Protein AF-A0A7W9E590-F1 (afdb_monomer_lite)

Secondary structure (DSSP, 8-state):
-HHHHHHTT--HHHHHHH-SSHHHHHHT-------HHHHHHHHHHHHHH-HHHHHHHHHHHHTS-TT--HHHHHHHHHHHHH-THHHHHHHHHHTTSHHHHHHHHHHHHTTSGGGTT--HHHHHHHHHHHHHHHHHHHHHHHHHHHHSS---GGGHHHHHHHHHHHHHHHHHHHT-

Organism: NCBI:txid1001240

Radius of gyration: 17.24 Å; chains: 1; bounding box: 48×33×46 Å

pLDDT: mean 77.85, std 11.76, range [47.47, 95.38]

Structure (mmCIF, N/CA/C/O backbone):
data_AF-A0A7W9E590-F1
#
_entry.id   AF-A0A7W9E590-F1
#
loop_
_atom_site.group_PDB
_atom_site.id
_atom_site.type_symbol
_atom_site.label_atom_id
_atom_site.label_alt_id
_atom_site.label_comp_id
_atom_site.label_asym_id
_atom_site.label_entity_id
_atom_site.label_seq_id
_atom_site.pdbx_PDB_ins_code
_atom_site.Cartn_x
_atom_site.Cartn_y
_atom_site.Cartn_z
_atom_site.occupancy
_atom_site.B_iso_or_equiv
_atom_site.auth_seq_id
_atom_site.auth_comp_id
_atom_site.auth_asym_id
_atom_site.auth_atom_id
_atom_site.pdbx_PDB_model_num
ATOM 1 N N . MET A 1 1 ? 13.994 -13.828 -17.488 1.00 78.56 1 MET A N 1
ATOM 2 C CA . MET A 1 1 ? 14.966 -14.009 -16.399 1.00 78.56 1 MET A CA 1
ATOM 3 C C . MET A 1 1 ? 16.345 -13.979 -17.008 1.00 78.56 1 MET A C 1
ATOM 5 O O . MET A 1 1 ? 17.011 -12.981 -16.818 1.00 78.56 1 MET A O 1
ATOM 9 N N . ASP A 1 2 ? 16.667 -14.943 -17.870 1.00 82.88 2 ASP A N 1
ATOM 10 C CA . ASP A 1 2 ? 17.983 -15.092 -18.512 1.00 82.88 2 ASP A CA 1
ATOM 11 C C . ASP A 1 2 ? 18.542 -13.794 -19.106 1.00 82.88 2 ASP A C 1
ATOM 13 O O . ASP A 1 2 ? 19.611 -13.368 -18.696 1.00 82.88 2 ASP A O 1
ATOM 17 N N . ALA A 1 3 ? 17.775 -13.083 -19.940 1.00 89.88 3 ALA A N 1
ATOM 18 C CA . ALA A 1 3 ? 18.218 -11.803 -20.508 1.00 89.88 3 ALA A CA 1
ATOM 19 C C . ALA A 1 3 ? 18.473 -10.702 -19.455 1.00 89.88 3 ALA A C 1
ATOM 21 O O . ALA A 1 3 ? 19.363 -9.878 -19.624 1.00 89.88 3 ALA A O 1
ATOM 22 N N . ILE A 1 4 ? 17.701 -10.672 -18.360 1.00 86.75 4 ILE A N 1
ATOM 23 C CA . ILE A 1 4 ? 17.908 -9.701 -17.270 1.00 86.75 4 ILE A CA 1
ATOM 24 C C . ILE A 1 4 ? 19.144 -10.097 -16.454 1.00 86.75 4 ILE A C 1
ATOM 26 O O . ILE A 1 4 ? 19.925 -9.236 -16.071 1.00 86.75 4 ILE A O 1
ATOM 30 N N . SER A 1 5 ? 19.323 -11.395 -16.203 1.00 87.88 5 SER A N 1
ATOM 31 C CA . SER A 1 5 ? 20.471 -11.955 -15.489 1.00 87.88 5 SER A CA 1
ATOM 32 C C . SER A 1 5 ? 21.777 -11.715 -16.249 1.00 87.88 5 SER A C 1
ATOM 34 O O . SER A 1 5 ? 22.745 -11.261 -15.652 1.00 87.88 5 SER A O 1
ATOM 36 N N . GLU A 1 6 ? 21.769 -11.919 -17.565 1.00 91.12 6 GLU A N 1
ATOM 37 C CA . GLU A 1 6 ? 22.899 -11.649 -18.457 1.00 91.12 6 GLU A CA 1
ATOM 38 C C . GLU A 1 6 ? 23.260 -10.156 -18.489 1.00 91.12 6 GLU A C 1
ATOM 40 O O . GLU A 1 6 ? 24.416 -9.801 -18.282 1.00 91.12 6 GLU A O 1
ATOM 45 N N . LEU A 1 7 ? 22.272 -9.264 -18.652 1.00 92.44 7 LEU A N 1
ATOM 46 C CA . LEU A 1 7 ? 22.496 -7.809 -18.623 1.00 92.44 7 LEU A CA 1
ATOM 47 C C . LEU A 1 7 ? 22.997 -7.296 -17.265 1.00 92.44 7 LEU A C 1
ATOM 49 O O . LEU A 1 7 ? 23.685 -6.278 -17.211 1.00 92.44 7 LEU A O 1
ATOM 53 N N . ALA A 1 8 ? 22.618 -7.963 -16.175 1.00 86.75 8 ALA A N 1
ATOM 54 C CA . ALA A 1 8 ? 23.013 -7.609 -14.816 1.00 86.75 8 ALA A CA 1
ATOM 55 C C . ALA A 1 8 ? 24.290 -8.327 -14.339 1.00 86.75 8 ALA A C 1
ATOM 57 O O . ALA A 1 8 ? 24.665 -8.140 -13.184 1.00 86.75 8 ALA A O 1
ATOM 58 N N . ASP A 1 9 ? 24.933 -9.131 -15.195 1.00 92.69 9 ASP A N 1
ATOM 59 C CA . ASP A 1 9 ? 26.121 -9.939 -14.877 1.00 92.69 9 ASP A CA 1
ATOM 60 C C . ASP A 1 9 ? 25.940 -10.830 -13.627 1.00 92.69 9 ASP A C 1
ATOM 62 O O . ASP A 1 9 ? 26.792 -10.932 -12.744 1.00 92.69 9 ASP A O 1
ATOM 66 N N . VAL A 1 10 ? 24.771 -11.472 -13.519 1.00 92.31 10 VAL A N 1
ATOM 67 C CA . VAL A 1 10 ? 24.441 -12.409 -12.435 1.00 92.31 10 VAL A CA 1
ATOM 68 C C . VAL A 1 10 ? 23.874 -13.711 -12.986 1.00 92.31 10 VAL A C 1
ATOM 70 O O . VAL A 1 10 ? 23.288 -13.760 -14.062 1.00 92.31 10 VAL A O 1
ATOM 73 N N . SER A 1 11 ? 23.980 -14.798 -12.218 1.00 92.62 11 SER A N 1
ATOM 74 C CA . SER A 1 11 ? 23.333 -16.056 -12.609 1.00 92.62 11 SER A CA 1
ATOM 75 C C . SER A 1 11 ? 21.797 -15.964 -12.494 1.00 92.62 11 SER A C 1
ATOM 77 O O . SER A 1 11 ? 21.297 -15.265 -11.605 1.00 92.62 11 SER A O 1
ATOM 79 N N . PRO A 1 12 ? 21.018 -16.728 -13.289 1.00 89.69 12 PRO A N 1
ATOM 80 C CA . PRO A 1 12 ? 19.567 -16.836 -13.104 1.00 89.69 12 PRO A CA 1
ATOM 81 C C . PRO A 1 12 ? 19.168 -17.290 -11.695 1.00 89.69 12 PRO A C 1
ATOM 83 O O . PRO A 1 12 ? 18.160 -16.835 -11.160 1.00 89.69 12 PRO A O 1
ATOM 86 N N . ARG A 1 13 ? 19.991 -18.135 -11.054 1.00 88.75 13 ARG A N 1
ATOM 87 C CA . ARG A 1 13 ? 19.808 -18.548 -9.654 1.00 88.75 13 ARG A CA 1
ATOM 88 C C . ARG A 1 13 ? 19.972 -17.370 -8.695 1.00 88.75 13 ARG A C 1
ATOM 90 O O . ARG A 1 13 ? 19.170 -17.220 -7.783 1.00 88.75 13 ARG A O 1
ATOM 97 N N . THR A 1 14 ? 20.980 -16.526 -8.914 1.00 89.06 14 THR A N 1
ATOM 98 C CA . THR A 1 14 ? 21.173 -15.292 -8.145 1.00 89.06 14 THR A CA 1
ATOM 99 C C . THR A 1 14 ? 19.972 -14.380 -8.331 1.00 89.06 14 THR A C 1
ATOM 101 O O . THR A 1 14 ? 19.398 -13.951 -7.345 1.00 89.06 14 THR A O 1
ATOM 104 N N . PHE A 1 15 ? 19.534 -14.145 -9.569 1.00 86.62 15 PHE A N 1
ATOM 105 C CA . PHE A 1 15 ? 18.359 -13.320 -9.836 1.00 86.62 15 PHE A CA 1
ATOM 106 C C . PHE A 1 15 ? 17.107 -13.842 -9.115 1.00 86.62 15 PHE A C 1
ATOM 108 O O . PHE A 1 15 ? 16.431 -13.071 -8.440 1.00 86.62 15 PHE A O 1
ATOM 115 N N . PHE A 1 16 ? 16.834 -15.147 -9.211 1.00 83.75 16 PHE A N 1
ATOM 116 C CA . PHE A 1 16 ? 15.667 -15.773 -8.586 1.00 83.75 16 PHE A CA 1
ATOM 117 C C . PHE A 1 16 ? 15.679 -15.670 -7.054 1.00 83.75 16 PHE A C 1
ATOM 119 O O . PHE A 1 16 ? 14.628 -15.494 -6.447 1.00 83.75 16 PHE A O 1
ATOM 126 N N . ASN A 1 17 ? 16.860 -15.709 -6.425 1.00 81.88 17 ASN A N 1
ATOM 127 C CA . ASN A 1 17 ? 16.982 -15.503 -4.979 1.00 81.88 17 ASN A CA 1
ATOM 128 C C . ASN A 1 17 ? 16.516 -14.107 -4.531 1.00 81.88 17 ASN A C 1
ATOM 130 O O . ASN A 1 17 ? 16.145 -13.943 -3.374 1.00 81.88 17 ASN A O 1
ATOM 134 N N . TYR A 1 18 ? 16.559 -13.109 -5.418 1.00 75.62 18 TYR A N 1
ATOM 135 C CA . TYR A 1 18 ? 16.100 -11.749 -5.121 1.00 75.62 18 TYR A CA 1
ATOM 136 C C . TYR A 1 18 ? 14.691 -11.470 -5.645 1.00 75.62 18 TYR A C 1
ATOM 138 O O . TYR A 1 18 ? 13.961 -10.696 -5.031 1.00 75.62 18 TYR A O 1
ATOM 146 N N . PHE A 1 19 ? 14.306 -12.075 -6.769 1.00 77.69 19 PHE A N 1
ATOM 147 C CA . PHE A 1 19 ? 13.016 -11.846 -7.407 1.00 77.69 19 PHE A CA 1
ATOM 148 C C . PHE A 1 19 ? 12.416 -13.157 -7.905 1.00 77.69 19 PHE A C 1
ATOM 150 O O . PHE A 1 19 ? 12.937 -13.788 -8.824 1.00 77.69 19 PHE A O 1
ATOM 157 N N . GLU A 1 20 ? 11.255 -13.512 -7.359 1.00 75.12 20 GLU A N 1
ATOM 158 C CA . GLU A 1 20 ? 10.511 -14.718 -7.738 1.00 75.12 20 GLU A CA 1
ATOM 159 C C . GLU A 1 20 ? 10.112 -14.711 -9.226 1.00 75.12 20 GLU A C 1
ATOM 161 O O . GLU A 1 20 ? 10.073 -15.749 -9.886 1.00 75.12 20 GLU A O 1
ATOM 166 N N . THR A 1 21 ? 9.855 -13.527 -9.793 1.00 79.88 21 THR A N 1
ATOM 167 C CA . THR A 1 21 ? 9.489 -13.359 -11.203 1.00 79.88 21 THR A CA 1
ATOM 168 C C . THR A 1 21 ? 10.152 -12.129 -11.823 1.00 79.88 21 THR A C 1
ATOM 170 O O . THR A 1 21 ? 10.569 -11.194 -11.138 1.00 79.88 21 THR A O 1
ATOM 173 N N . LYS A 1 22 ? 10.208 -12.098 -13.160 1.00 80.69 22 LYS A N 1
ATOM 174 C CA . LYS A 1 22 ? 10.644 -10.913 -13.918 1.00 80.69 22 LYS A CA 1
ATOM 175 C C . LYS A 1 22 ? 9.749 -9.695 -13.645 1.00 80.69 22 LYS A C 1
ATOM 177 O O . LYS A 1 22 ? 10.241 -8.573 -13.638 1.00 80.69 22 LYS A O 1
ATOM 182 N N . ASP A 1 23 ? 8.463 -9.927 -13.391 1.00 79.50 23 ASP A N 1
ATOM 183 C CA . ASP A 1 23 ? 7.476 -8.879 -13.134 1.00 79.50 23 ASP A CA 1
ATOM 184 C C . ASP A 1 23 ? 7.732 -8.238 -11.760 1.00 79.50 23 ASP A C 1
ATOM 186 O O . ASP A 1 23 ? 7.770 -7.013 -11.646 1.00 79.50 23 ASP A O 1
ATOM 190 N N . ALA A 1 24 ? 8.054 -9.056 -10.749 1.00 73.50 24 ALA A N 1
ATOM 191 C CA . ALA A 1 24 ? 8.463 -8.582 -9.427 1.00 73.50 24 ALA A CA 1
ATOM 192 C C . ALA A 1 24 ? 9.747 -7.730 -9.486 1.00 73.50 24 ALA A C 1
ATOM 194 O O . ALA A 1 24 ? 9.855 -6.708 -8.805 1.00 73.50 24 ALA A O 1
ATOM 195 N N . ALA A 1 25 ? 10.700 -8.096 -10.350 1.00 78.06 25 ALA A N 1
ATOM 196 C CA . ALA A 1 25 ? 11.924 -7.322 -10.560 1.00 78.06 25 ALA A CA 1
ATOM 197 C C . ALA A 1 25 ? 11.683 -5.971 -11.253 1.00 78.06 25 ALA A C 1
ATOM 199 O O . ALA A 1 25 ? 12.345 -4.983 -10.928 1.00 78.06 25 ALA A O 1
ATOM 200 N N . ILE A 1 26 ? 10.728 -5.917 -12.187 1.00 76.81 26 ILE A N 1
ATOM 201 C CA . ILE A 1 26 ? 10.323 -4.682 -12.868 1.00 76.81 26 ILE A CA 1
ATOM 202 C C . ILE A 1 26 ? 9.698 -3.716 -11.868 1.00 76.81 26 ILE A C 1
ATOM 204 O O . ILE A 1 26 ? 10.103 -2.555 -11.816 1.00 76.81 26 ILE A O 1
ATOM 208 N N . ILE A 1 27 ? 8.757 -4.189 -11.047 1.00 70.94 27 ILE A N 1
ATOM 209 C CA . ILE A 1 27 ? 8.092 -3.338 -10.054 1.00 70.94 27 ILE A CA 1
ATOM 210 C C . ILE A 1 27 ? 9.063 -2.961 -8.925 1.00 70.94 27 ILE A C 1
ATOM 212 O O . ILE A 1 27 ? 8.984 -1.869 -8.368 1.00 70.94 27 ILE A O 1
ATOM 216 N N . GLY A 1 28 ? 10.073 -3.796 -8.670 1.00 62.34 28 GLY A N 1
ATOM 217 C CA . GLY A 1 28 ? 11.125 -3.501 -7.703 1.00 62.34 28 GLY A CA 1
ATOM 218 C C . GLY A 1 28 ? 10.672 -3.702 -6.263 1.00 62.34 28 GLY A C 1
ATOM 219 O O . GLY A 1 28 ? 11.248 -3.096 -5.358 1.00 62.34 28 GLY A O 1
ATOM 220 N N . LEU A 1 29 ? 9.666 -4.554 -6.058 1.00 55.97 29 LEU A N 1
ATOM 221 C CA . LEU A 1 29 ? 9.219 -4.940 -4.732 1.00 55.97 29 LEU A CA 1
ATOM 222 C C . LEU A 1 29 ? 10.271 -5.826 -4.091 1.00 55.97 29 LEU A C 1
ATOM 224 O O . LEU A 1 29 ? 10.405 -7.012 -4.382 1.00 55.97 29 LEU A O 1
ATOM 228 N N . ARG A 1 30 ? 11.040 -5.196 -3.213 1.00 54.75 30 ARG A N 1
ATOM 229 C CA . ARG A 1 30 ? 11.673 -5.897 -2.111 1.00 54.75 30 ARG A CA 1
ATOM 230 C C . ARG A 1 30 ? 10.694 -5.876 -0.952 1.00 54.75 30 ARG A C 1
ATOM 232 O O . ARG A 1 30 ? 9.986 -4.889 -0.775 1.00 54.75 30 ARG A O 1
ATOM 239 N N . TYR A 1 31 ? 10.685 -6.952 -0.176 1.00 52.94 31 TYR A N 1
ATOM 240 C CA . TYR A 1 31 ? 10.198 -6.906 1.196 1.00 52.94 31 TYR A CA 1
ATOM 241 C C . TYR A 1 31 ? 10.900 -5.721 1.867 1.00 52.94 31 TYR A C 1
ATOM 243 O O . TYR A 1 31 ? 12.125 -5.727 2.011 1.00 52.94 31 TYR A O 1
ATOM 251 N N . VAL A 1 32 ? 10.164 -4.644 2.125 1.00 52.88 32 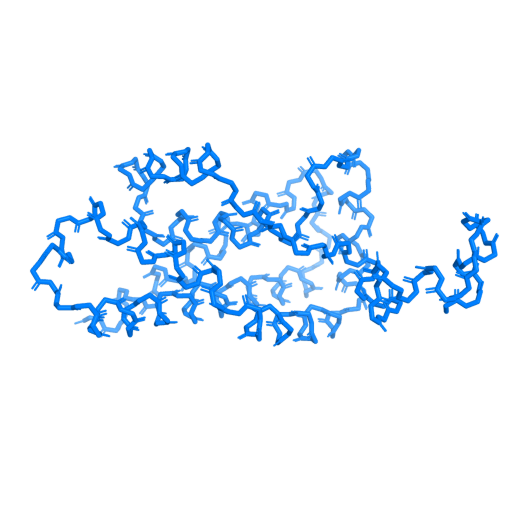VAL A N 1
ATOM 252 C CA . VAL A 1 32 ? 10.687 -3.540 2.919 1.00 52.88 32 VAL A CA 1
ATOM 253 C C . VAL A 1 32 ? 10.329 -3.897 4.345 1.00 52.88 32 VAL A C 1
ATOM 255 O O . VAL A 1 32 ? 9.178 -3.745 4.743 1.00 52.88 32 VAL A O 1
ATOM 258 N N . GLU A 1 33 ? 11.312 -4.393 5.090 1.00 58.75 33 GLU A N 1
ATOM 259 C CA . GLU A 1 33 ? 11.204 -4.430 6.543 1.00 58.75 33 GLU A CA 1
ATOM 260 C C . GLU A 1 33 ? 11.037 -2.981 7.014 1.00 58.75 33 GLU A C 1
ATOM 262 O O . GLU A 1 33 ? 11.920 -2.134 6.828 1.00 58.75 33 GLU A O 1
ATOM 267 N N . ILE A 1 34 ? 9.874 -2.669 7.585 1.00 65.38 34 ILE A N 1
ATOM 268 C CA . ILE A 1 34 ? 9.638 -1.373 8.215 1.00 65.38 34 ILE A CA 1
ATOM 269 C C . ILE A 1 34 ? 10.377 -1.415 9.551 1.00 65.38 34 ILE A C 1
ATOM 271 O O . ILE A 1 34 ? 9.849 -1.870 10.563 1.00 65.38 34 ILE A O 1
ATOM 275 N N . GLY A 1 35 ? 11.636 -0.977 9.546 1.00 66.81 35 GLY A N 1
ATOM 276 C CA . GLY A 1 35 ? 12.418 -0.844 10.771 1.00 66.81 35 GLY A CA 1
ATOM 277 C C . GLY A 1 35 ? 11.747 0.101 11.775 1.00 66.81 35 GLY A C 1
ATOM 278 O O . GLY A 1 35 ? 10.923 0.943 11.410 1.00 66.81 35 GLY A O 1
ATOM 279 N N . ALA A 1 36 ? 12.136 0.002 13.048 1.00 69.44 36 ALA A N 1
ATOM 280 C CA . ALA A 1 36 ? 11.530 0.767 14.142 1.00 69.44 36 ALA A CA 1
ATOM 281 C C . ALA A 1 36 ? 11.512 2.293 13.906 1.00 69.44 36 ALA A C 1
ATOM 283 O O . ALA A 1 36 ? 10.535 2.954 14.245 1.00 69.44 36 ALA A O 1
ATOM 284 N N . GLU A 1 37 ? 12.558 2.847 13.284 1.00 71.00 37 GLU A N 1
ATOM 285 C CA . GLU A 1 37 ? 12.641 4.273 12.928 1.00 71.00 37 GLU A CA 1
ATOM 286 C C . GLU A 1 37 ? 11.619 4.662 11.847 1.00 71.00 37 GLU A C 1
ATOM 288 O O . GLU A 1 37 ? 10.937 5.678 11.965 1.00 71.00 37 GLU A O 1
ATOM 293 N N . GLY A 1 38 ? 11.446 3.814 10.828 1.00 74.56 38 GLY A N 1
ATOM 294 C CA . GLY A 1 38 ? 10.434 4.015 9.793 1.00 74.56 38 GLY A CA 1
ATOM 295 C C . GLY A 1 38 ? 9.022 3.961 10.369 1.00 74.56 38 GLY A C 1
ATOM 296 O O . GLY A 1 38 ? 8.186 4.787 10.015 1.00 74.56 38 GLY A O 1
ATOM 297 N N . LEU A 1 39 ? 8.772 3.038 11.302 1.00 75.12 39 LEU A N 1
ATOM 298 C CA . LEU A 1 39 ? 7.488 2.933 11.990 1.00 75.12 39 LEU A CA 1
ATOM 299 C C . LEU A 1 39 ? 7.208 4.157 12.876 1.00 75.12 39 LEU A C 1
ATOM 301 O O . LEU A 1 39 ? 6.081 4.648 12.880 1.00 75.12 39 LEU A O 1
ATOM 305 N N . ALA A 1 40 ? 8.217 4.686 13.577 1.00 75.12 40 ALA A N 1
ATOM 306 C CA . ALA A 1 40 ? 8.083 5.902 14.383 1.00 75.12 40 ALA A CA 1
ATOM 307 C C . ALA A 1 40 ? 7.687 7.116 13.526 1.00 75.12 40 ALA A C 1
ATOM 309 O O . ALA A 1 40 ? 6.724 7.805 13.856 1.00 75.12 40 ALA A O 1
ATOM 310 N N . ALA A 1 41 ? 8.335 7.303 12.372 1.00 79.06 41 ALA A N 1
ATOM 311 C CA . ALA A 1 41 ? 7.975 8.358 11.423 1.00 79.06 41 ALA A CA 1
ATOM 312 C C . ALA A 1 41 ? 6.548 8.199 10.858 1.00 79.06 41 ALA A C 1
ATOM 314 O O . ALA A 1 41 ? 5.892 9.187 10.528 1.00 79.06 41 ALA A O 1
ATOM 315 N N . GLN A 1 42 ? 6.044 6.964 10.733 1.00 78.62 42 GLN A N 1
ATOM 316 C CA . GLN A 1 42 ? 4.639 6.743 10.378 1.00 78.62 42 GLN A CA 1
ATOM 317 C C . GLN A 1 42 ? 3.694 7.055 11.542 1.00 78.62 42 GLN A C 1
ATOM 319 O O . GLN A 1 42 ? 2.615 7.577 11.298 1.00 78.62 42 GLN A O 1
ATOM 324 N N . CYS A 1 43 ? 4.083 6.793 12.793 1.00 74.50 43 CYS A N 1
ATOM 325 C CA . CYS A 1 43 ? 3.267 7.147 13.960 1.00 74.50 43 CYS A CA 1
ATOM 326 C C . CYS A 1 43 ? 3.036 8.661 14.047 1.00 74.50 43 CYS A C 1
ATOM 328 O O . CYS A 1 43 ? 1.897 9.079 14.220 1.00 74.50 43 CYS A O 1
ATOM 330 N N . GLU A 1 44 ? 4.083 9.468 13.857 1.00 77.75 44 GLU A N 1
ATOM 331 C CA . GLU A 1 44 ? 3.968 10.935 13.808 1.00 77.75 44 GLU A CA 1
ATOM 332 C C . GLU A 1 44 ? 2.992 11.378 12.704 1.00 77.75 44 GLU A C 1
ATOM 334 O O . GLU A 1 44 ? 2.107 12.201 12.925 1.00 77.75 44 GLU A O 1
ATOM 339 N N . ARG A 1 45 ? 3.065 10.739 11.530 1.00 77.50 45 ARG A N 1
ATOM 340 C CA . ARG A 1 45 ? 2.163 11.014 10.403 1.00 77.50 45 ARG A CA 1
ATOM 341 C C . ARG A 1 45 ? 0.699 10.635 10.687 1.00 77.50 45 ARG A C 1
ATOM 343 O O . ARG A 1 45 ? -0.199 11.293 10.163 1.00 77.50 45 ARG A O 1
ATOM 350 N N . VAL A 1 46 ? 0.429 9.630 11.532 1.00 79.44 46 VAL A N 1
ATOM 351 C CA . VAL A 1 46 ? -0.948 9.299 11.960 1.00 79.44 46 VAL A CA 1
ATOM 352 C C . VAL A 1 46 ? -1.559 10.440 12.759 1.00 79.44 46 VAL A C 1
ATOM 354 O O . VAL A 1 46 ? -2.734 10.742 12.558 1.00 79.44 46 VAL A O 1
ATOM 357 N N . GLU A 1 47 ? -0.791 11.065 13.651 1.00 74.81 47 GLU A N 1
ATOM 358 C CA . GLU A 1 47 ? -1.284 12.172 14.477 1.00 74.81 47 GLU A CA 1
ATOM 359 C C . GLU A 1 47 ? -1.641 13.398 13.626 1.00 74.81 47 GLU A C 1
ATOM 361 O O . GLU A 1 47 ? -2.632 14.075 13.903 1.00 74.81 47 GLU A O 1
ATOM 366 N N . GLU A 1 48 ? -0.879 13.647 12.560 1.00 78.00 48 GLU A N 1
ATOM 367 C CA . GLU A 1 48 ? -1.094 14.776 11.651 1.00 78.00 48 GLU A CA 1
ATOM 368 C C . GLU A 1 48 ? -2.235 14.527 10.651 1.00 78.00 48 GLU A C 1
ATOM 370 O O . GLU A 1 48 ? -3.101 15.384 10.464 1.00 78.00 48 GLU A O 1
ATOM 375 N N . ASN A 1 49 ? -2.253 13.347 10.021 1.00 81.38 49 ASN A N 1
ATOM 376 C CA . ASN A 1 49 ? -3.041 13.102 8.807 1.00 81.38 49 ASN A CA 1
ATOM 377 C C . ASN A 1 49 ? -4.068 11.964 8.943 1.00 81.38 49 ASN A C 1
ATOM 379 O O . ASN A 1 49 ? -4.911 11.744 8.069 1.00 81.38 49 ASN A O 1
ATOM 383 N N . GLY A 1 50 ? -4.020 11.219 10.046 1.00 86.81 50 GLY A N 1
ATOM 384 C CA . GLY A 1 50 ? -4.890 10.082 10.310 1.00 86.81 50 GLY A CA 1
ATOM 385 C C . GLY A 1 50 ? -4.419 8.758 9.698 1.00 86.81 50 GLY A C 1
ATOM 386 O O . GLY A 1 50 ? -3.486 8.667 8.894 1.00 86.81 50 GLY A O 1
ATOM 387 N N . ILE A 1 51 ? -5.102 7.685 10.110 1.00 89.50 51 ILE A N 1
ATOM 388 C CA . ILE A 1 51 ? -4.709 6.304 9.804 1.00 89.50 51 ILE A CA 1
ATOM 389 C C . ILE A 1 51 ? -4.773 5.965 8.308 1.00 89.50 51 ILE A C 1
ATOM 391 O O . ILE A 1 51 ? -3.878 5.303 7.797 1.00 89.50 51 ILE A O 1
ATOM 395 N N . ILE A 1 52 ? -5.797 6.432 7.586 1.00 91.50 52 ILE A N 1
ATOM 396 C CA . ILE A 1 52 ? -5.989 6.094 6.164 1.00 91.50 52 ILE A CA 1
ATOM 397 C C . ILE A 1 52 ? -4.854 6.667 5.328 1.00 91.50 52 ILE A C 1
ATOM 399 O O . ILE A 1 52 ? -4.245 5.944 4.545 1.00 91.50 52 ILE A O 1
ATOM 403 N N . GLU A 1 53 ? -4.560 7.954 5.510 1.00 91.75 53 GLU A N 1
ATOM 404 C CA . GLU A 1 53 ? -3.486 8.615 4.780 1.00 91.75 53 GLU A CA 1
ATOM 405 C C . GLU A 1 53 ? -2.140 7.956 5.070 1.00 91.75 53 GLU A C 1
ATOM 407 O O . GLU A 1 53 ? -1.410 7.619 4.141 1.00 91.75 53 GLU A O 1
ATOM 412 N N . THR A 1 54 ? -1.859 7.668 6.341 1.00 89.88 54 THR A N 1
ATOM 413 C CA . THR A 1 54 ? -0.604 7.022 6.735 1.00 89.88 54 THR A CA 1
ATOM 414 C C . THR A 1 54 ? -0.468 5.626 6.132 1.00 89.88 54 THR A C 1
ATOM 416 O O . THR A 1 54 ? 0.593 5.271 5.620 1.00 89.88 54 THR A O 1
ATOM 419 N N . VAL A 1 5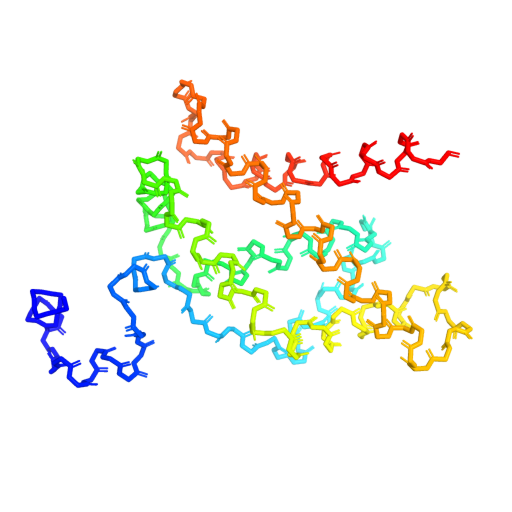5 ? -1.532 4.818 6.144 1.00 89.06 55 VAL A N 1
ATOM 420 C CA . VAL A 1 55 ? -1.485 3.469 5.569 1.00 89.06 55 VAL A CA 1
ATOM 421 C C . VAL A 1 55 ? -1.375 3.526 4.045 1.00 89.06 55 VAL A C 1
ATOM 423 O O . VAL A 1 55 ? -0.590 2.772 3.477 1.00 89.06 55 VAL A O 1
ATOM 426 N N . VAL A 1 56 ? -2.081 4.430 3.359 1.00 89.44 56 VAL A N 1
ATOM 427 C CA . VAL A 1 56 ? -1.914 4.620 1.906 1.00 89.44 56 VAL A CA 1
ATOM 428 C C . VAL A 1 56 ? -0.484 5.047 1.567 1.00 89.44 56 VAL A C 1
ATOM 430 O O . VAL A 1 56 ? 0.121 4.464 0.663 1.00 89.44 56 VAL A O 1
ATOM 433 N N . HIS A 1 57 ? 0.074 5.999 2.316 1.00 87.06 57 HIS A N 1
ATOM 434 C CA . HIS A 1 57 ? 1.461 6.430 2.173 1.00 87.06 57 HIS A CA 1
ATOM 435 C C . HIS A 1 57 ? 2.426 5.253 2.340 1.00 87.06 57 HIS A C 1
ATOM 437 O O . HIS A 1 57 ? 3.283 5.018 1.486 1.00 87.06 57 HIS A O 1
ATOM 443 N N . LEU A 1 58 ? 2.243 4.458 3.399 1.00 83.69 58 LEU A N 1
ATOM 444 C CA . LEU A 1 58 ? 3.052 3.278 3.677 1.00 83.69 58 LEU A CA 1
ATOM 445 C C . LEU A 1 58 ? 2.992 2.260 2.530 1.00 83.69 58 LEU A C 1
ATOM 447 O O . LEU A 1 58 ? 4.028 1.777 2.077 1.00 83.69 58 LEU A O 1
ATOM 451 N N . LEU A 1 59 ? 1.794 1.962 2.022 1.00 81.31 59 LEU A N 1
ATOM 452 C CA . LEU A 1 59 ? 1.604 1.046 0.896 1.00 81.31 59 LEU A CA 1
ATOM 453 C C . LEU A 1 59 ? 2.359 1.520 -0.354 1.00 81.31 59 LEU A C 1
ATOM 455 O O . LEU A 1 59 ? 3.043 0.728 -1.003 1.00 81.31 59 LEU A O 1
ATOM 459 N N . ILE A 1 60 ? 2.268 2.812 -0.680 1.00 79.12 60 ILE A N 1
ATOM 460 C CA . ILE A 1 60 ? 2.961 3.422 -1.826 1.00 79.12 60 ILE A CA 1
ATOM 461 C C . ILE A 1 60 ? 4.477 3.426 -1.627 1.00 79.12 60 ILE A C 1
ATOM 463 O O . ILE A 1 60 ? 5.214 3.096 -2.559 1.00 79.12 60 ILE A O 1
ATOM 467 N N . ALA A 1 61 ? 4.943 3.722 -0.415 1.00 76.00 61 ALA A N 1
ATOM 468 C CA . ALA A 1 61 ? 6.356 3.707 -0.069 1.00 76.00 61 ALA A CA 1
ATOM 469 C C . ALA A 1 61 ? 6.969 2.306 -0.204 1.00 76.00 61 ALA A C 1
ATOM 471 O O . ALA A 1 61 ? 8.041 2.173 -0.788 1.00 76.00 61 ALA A O 1
ATOM 472 N N . VAL A 1 62 ? 6.282 1.257 0.260 1.00 71.69 62 VAL A N 1
ATOM 473 C CA . VAL A 1 62 ? 6.755 -0.139 0.158 1.00 71.69 62 VAL A CA 1
ATOM 474 C C . VAL A 1 62 ? 6.725 -0.646 -1.291 1.00 71.69 62 VAL A C 1
ATOM 476 O O . VAL A 1 62 ? 7.568 -1.452 -1.684 1.00 71.69 62 VAL A O 1
ATOM 479 N N . MET A 1 63 ? 5.806 -0.153 -2.129 1.00 67.12 63 MET A N 1
ATOM 480 C CA . MET A 1 63 ? 5.804 -0.464 -3.567 1.00 67.12 63 MET A CA 1
ATOM 481 C C . MET A 1 63 ? 6.963 0.188 -4.344 1.00 67.12 63 MET A C 1
ATOM 483 O O . MET A 1 63 ? 7.185 -0.162 -5.504 1.00 67.12 63 MET A O 1
ATOM 487 N N . GLY A 1 64 ? 7.729 1.100 -3.732 1.00 60.28 64 GLY A N 1
ATOM 488 C CA . GLY A 1 64 ? 8.914 1.717 -4.324 1.00 60.28 64 GLY A CA 1
ATOM 489 C C . GLY A 1 64 ? 10.213 1.270 -3.638 1.00 60.28 64 GLY A C 1
ATOM 490 O O . GLY A 1 64 ? 10.292 1.240 -2.415 1.00 60.28 64 GLY A O 1
ATOM 491 N N . PRO A 1 65 ? 11.305 0.976 -4.367 1.00 49.19 65 PRO A N 1
ATOM 492 C CA . PRO A 1 65 ? 12.570 0.686 -3.708 1.00 49.19 65 PRO A CA 1
ATOM 493 C C . PRO A 1 65 ? 13.113 1.932 -2.979 1.00 49.19 65 PRO A C 1
ATOM 495 O O . PRO A 1 65 ? 13.081 3.036 -3.548 1.00 49.19 65 PRO A O 1
ATOM 498 N N . PRO A 1 66 ? 13.701 1.751 -1.778 1.00 47.47 66 PRO A N 1
ATOM 499 C CA . PRO A 1 66 ? 14.088 2.842 -0.876 1.00 47.47 66 PRO A CA 1
ATOM 500 C C . PRO A 1 66 ? 15.140 3.808 -1.452 1.00 47.47 66 PRO A C 1
ATOM 502 O O . PRO A 1 66 ? 15.259 4.932 -0.981 1.00 47.47 66 PRO A O 1
ATOM 505 N N . TYR A 1 67 ? 15.858 3.420 -2.516 1.00 48.50 67 TYR A N 1
ATOM 506 C CA . TYR A 1 67 ? 16.963 4.196 -3.099 1.00 48.50 67 TYR A CA 1
ATOM 507 C C . TYR A 1 67 ? 16.962 4.175 -4.631 1.00 48.50 67 TYR A C 1
ATOM 509 O O . TYR A 1 67 ? 17.930 3.746 -5.259 1.00 48.50 67 TYR A O 1
ATOM 517 N N . THR A 1 68 ? 15.866 4.585 -5.269 1.00 53.59 68 THR A N 1
ATOM 518 C CA . THR A 1 68 ? 15.880 4.780 -6.729 1.00 53.59 68 THR A CA 1
ATOM 519 C C . THR A 1 68 ? 16.116 6.226 -7.116 1.00 53.59 68 THR A C 1
ATOM 521 O O . THR A 1 68 ? 15.603 7.143 -6.482 1.00 53.59 68 THR A O 1
ATOM 524 N N . ARG A 1 69 ? 16.875 6.417 -8.202 1.00 55.50 69 ARG A N 1
ATOM 525 C CA . ARG A 1 69 ? 16.885 7.677 -8.954 1.00 55.50 69 ARG A CA 1
ATOM 526 C C . ARG A 1 69 ? 15.447 7.981 -9.386 1.00 55.50 69 ARG A C 1
ATOM 528 O O . ARG A 1 69 ? 14.753 7.052 -9.800 1.00 55.50 69 ARG A O 1
ATOM 535 N N . ALA A 1 70 ? 15.021 9.243 -9.314 1.00 55.97 70 ALA A N 1
ATOM 536 C CA . ALA A 1 70 ? 13.665 9.673 -9.686 1.00 55.97 70 ALA A CA 1
ATOM 537 C C . ALA A 1 70 ? 13.222 9.115 -11.056 1.00 55.97 70 ALA A C 1
ATOM 539 O O . ALA A 1 70 ? 12.129 8.569 -11.181 1.00 55.97 70 ALA A O 1
ATOM 540 N N . THR A 1 71 ? 14.149 9.069 -12.018 1.00 59.34 71 THR A N 1
ATOM 541 C CA . THR A 1 71 ? 13.933 8.531 -13.370 1.00 59.34 71 THR A CA 1
ATOM 542 C C . THR A 1 71 ? 13.470 7.067 -13.402 1.00 59.34 71 THR A C 1
ATOM 544 O O . THR A 1 71 ? 12.629 6.704 -14.214 1.00 59.34 71 THR A O 1
ATOM 547 N N . MET A 1 72 ? 13.945 6.213 -12.486 1.00 67.50 72 MET A N 1
ATOM 548 C CA . MET A 1 72 ? 13.519 4.805 -12.425 1.00 67.50 72 MET A CA 1
ATOM 549 C C . MET A 1 72 ? 12.102 4.638 -11.869 1.00 67.50 72 MET A C 1
ATOM 551 O O . MET A 1 72 ? 11.456 3.628 -12.147 1.00 67.50 72 MET A O 1
ATOM 555 N N . ARG A 1 73 ? 11.620 5.581 -11.050 1.00 66.88 73 ARG A N 1
ATOM 556 C CA . ARG A 1 73 ? 10.238 5.553 -10.548 1.00 66.88 73 ARG A CA 1
ATOM 557 C C . ARG A 1 73 ? 9.263 5.887 -11.675 1.00 66.88 73 ARG A C 1
ATOM 559 O O . ARG A 1 73 ? 8.288 5.163 -11.853 1.00 66.88 73 ARG A O 1
ATOM 566 N N . GLU A 1 74 ? 9.578 6.901 -12.476 1.00 69.94 74 GLU A N 1
ATOM 567 C CA . GLU A 1 74 ? 8.792 7.286 -13.655 1.00 69.94 74 GLU A CA 1
ATOM 568 C C . GLU A 1 74 ? 8.724 6.172 -14.707 1.00 69.94 74 GLU A C 1
ATOM 570 O O . GLU A 1 74 ? 7.635 5.828 -15.165 1.00 69.94 74 GLU A O 1
ATOM 575 N N . ASP A 1 75 ? 9.862 5.554 -15.042 1.00 74.75 75 ASP A N 1
ATOM 576 C CA . ASP A 1 75 ? 9.902 4.456 -16.017 1.00 74.75 75 ASP A CA 1
ATOM 577 C C . ASP A 1 75 ? 9.037 3.268 -15.570 1.00 74.75 75 ASP A C 1
ATOM 579 O O . ASP A 1 75 ? 8.315 2.671 -16.373 1.00 74.75 75 ASP A O 1
ATOM 583 N N . ARG A 1 76 ? 9.053 2.937 -14.272 1.00 74.25 76 ARG A N 1
ATOM 584 C CA . ARG A 1 76 ? 8.202 1.876 -13.711 1.00 74.25 76 ARG A CA 1
ATOM 585 C C . ARG A 1 76 ? 6.731 2.222 -13.754 1.00 74.25 76 ARG A C 1
ATOM 587 O O . ARG A 1 76 ? 5.926 1.359 -14.094 1.00 74.25 76 ARG A O 1
ATOM 594 N N . LEU A 1 77 ? 6.381 3.457 -13.412 1.00 72.19 77 LEU A N 1
ATOM 595 C CA . LEU A 1 77 ? 5.011 3.926 -13.535 1.00 72.19 77 LEU A CA 1
ATOM 596 C C . LEU A 1 77 ? 4.561 3.789 -14.994 1.00 72.19 77 LEU A C 1
ATOM 598 O O . LEU A 1 77 ? 3.534 3.164 -15.245 1.00 72.19 77 LEU A O 1
ATOM 602 N N . GLU A 1 78 ? 5.343 4.241 -15.975 1.00 76.38 78 GLU A N 1
ATOM 603 C CA . GLU A 1 78 ? 4.986 4.079 -17.391 1.00 76.38 78 GLU A CA 1
ATOM 604 C C . GLU A 1 78 ? 4.819 2.603 -17.800 1.00 76.38 78 GLU A C 1
ATOM 606 O O . GLU A 1 78 ? 3.905 2.266 -18.557 1.00 76.38 78 GLU A O 1
ATOM 611 N N . ILE A 1 79 ? 5.646 1.697 -17.270 1.00 79.56 79 ILE A N 1
ATOM 612 C CA . ILE A 1 79 ? 5.470 0.251 -17.469 1.00 79.56 79 ILE A CA 1
ATOM 613 C C . ILE A 1 79 ? 4.142 -0.227 -16.866 1.00 79.56 79 ILE A C 1
ATOM 615 O O . ILE A 1 79 ? 3.405 -0.952 -17.534 1.00 79.56 79 ILE A O 1
ATOM 619 N N . LEU A 1 80 ? 3.794 0.203 -15.652 1.00 75.44 80 LEU A N 1
ATOM 620 C CA . LEU A 1 80 ? 2.518 -0.121 -15.002 1.00 75.44 80 LEU A CA 1
ATOM 621 C C . LEU A 1 80 ? 1.318 0.439 -15.775 1.00 75.44 80 LEU A C 1
ATOM 623 O O . LEU A 1 80 ? 0.298 -0.238 -15.888 1.00 75.44 80 LEU A O 1
ATOM 627 N N . ARG A 1 81 ? 1.454 1.631 -16.365 1.00 75.25 81 ARG A N 1
ATOM 628 C CA . ARG A 1 81 ? 0.441 2.247 -17.233 1.00 75.25 81 ARG A CA 1
ATOM 629 C C . ARG A 1 81 ? 0.178 1.390 -18.472 1.00 75.25 81 ARG A C 1
ATOM 631 O O . ARG A 1 81 ? -0.970 1.125 -18.813 1.00 75.25 81 ARG A O 1
ATOM 638 N N . ARG A 1 82 ? 1.244 0.922 -19.132 1.00 81.56 82 ARG A N 1
ATOM 639 C CA . ARG A 1 82 ? 1.161 0.057 -20.327 1.00 81.56 82 ARG A CA 1
ATOM 640 C C . ARG A 1 82 ? 0.737 -1.371 -20.003 1.00 81.56 82 ARG A C 1
ATOM 642 O O . ARG A 1 82 ? 0.128 -2.038 -20.837 1.00 81.56 82 ARG A O 1
ATOM 649 N N . HIS A 1 83 ? 1.045 -1.839 -18.798 1.00 82.12 83 HIS A N 1
ATOM 650 C CA . HIS A 1 83 ? 0.788 -3.203 -18.353 1.00 82.12 83 HIS A CA 1
ATOM 651 C C . HIS A 1 83 ? 0.084 -3.235 -16.979 1.00 82.12 83 HIS A C 1
ATOM 653 O O . HIS A 1 83 ? 0.654 -3.730 -16.005 1.00 82.12 83 HIS A O 1
ATOM 659 N N . PRO A 1 84 ? -1.192 -2.802 -16.876 1.00 74.81 84 PRO A N 1
ATOM 660 C CA . PRO A 1 84 ? -1.885 -2.673 -15.583 1.00 74.81 84 PRO A CA 1
ATOM 661 C C . PRO A 1 84 ? -2.083 -3.999 -14.832 1.00 74.81 84 PRO A C 1
ATOM 663 O O . PRO A 1 84 ? -2.265 -4.020 -13.613 1.00 74.81 84 PRO A O 1
ATOM 666 N N . HIS A 1 85 ? -2.036 -5.129 -15.548 1.00 77.12 85 HIS A N 1
ATOM 667 C CA . HIS A 1 85 ? -2.112 -6.469 -14.961 1.00 77.12 85 HIS A CA 1
ATOM 668 C C . HIS A 1 85 ? -0.942 -6.761 -14.010 1.00 77.12 85 HIS A C 1
ATOM 670 O O . HIS A 1 85 ? -1.132 -7.498 -13.041 1.00 77.12 85 HIS A O 1
ATOM 676 N N . LEU A 1 86 ? 0.221 -6.133 -14.234 1.00 76.94 86 LEU A N 1
ATOM 677 C CA . LEU A 1 86 ? 1.381 -6.246 -13.352 1.00 76.94 86 LEU A CA 1
ATOM 678 C C . LEU A 1 86 ? 1.039 -5.736 -11.946 1.00 76.94 86 LEU A C 1
ATOM 680 O O . LEU A 1 86 ? 1.368 -6.397 -10.970 1.00 76.94 86 LEU A O 1
ATOM 684 N N . MET A 1 87 ? 0.265 -4.647 -11.824 1.00 69.06 87 MET A N 1
ATOM 685 C CA . MET A 1 87 ? -0.170 -4.133 -10.518 1.00 69.06 87 MET A CA 1
ATOM 686 C C . MET A 1 87 ? -1.138 -5.083 -9.802 1.00 69.06 87 MET A C 1
ATOM 688 O O . MET A 1 87 ? -1.091 -5.234 -8.585 1.00 69.06 87 MET A O 1
ATOM 692 N N . SER A 1 88 ? -2.025 -5.747 -10.548 1.00 67.81 88 SER A N 1
ATOM 693 C CA . SER A 1 88 ? -3.013 -6.661 -9.959 1.00 67.81 88 SER A CA 1
ATOM 694 C C . SER A 1 88 ? -2.354 -7.917 -9.384 1.00 67.81 88 SER A C 1
ATOM 696 O O . SER A 1 88 ? -2.672 -8.321 -8.266 1.00 67.81 88 SER A O 1
ATOM 698 N N . ALA A 1 89 ? -1.409 -8.506 -10.123 1.00 67.56 89 ALA A N 1
ATOM 699 C CA . ALA A 1 89 ? -0.614 -9.636 -9.645 1.00 67.56 89 ALA A CA 1
ATOM 700 C C . ALA A 1 89 ? 0.249 -9.240 -8.436 1.00 67.56 89 ALA A C 1
ATOM 702 O O . ALA A 1 89 ? 0.382 -10.006 -7.479 1.00 67.56 89 ALA A O 1
ATOM 703 N N . GLN A 1 90 ? 0.763 -8.012 -8.458 1.00 67.00 90 GLN A N 1
ATOM 704 C CA . GLN A 1 90 ? 1.653 -7.497 -7.438 1.00 67.00 90 GLN A CA 1
ATOM 705 C C . GLN A 1 90 ? 0.952 -7.148 -6.126 1.00 67.00 90 GLN A C 1
ATOM 707 O O . GLN A 1 90 ? 1.437 -7.536 -5.070 1.00 67.00 90 GLN A O 1
ATOM 712 N N . LEU A 1 91 ? -0.204 -6.480 -6.161 1.00 62.28 91 LEU A N 1
ATOM 713 C CA . LEU A 1 91 ? -0.997 -6.216 -4.956 1.00 62.28 91 LEU A CA 1
ATOM 714 C C . LEU A 1 91 ? -1.539 -7.510 -4.349 1.00 62.28 91 LEU A C 1
ATOM 716 O O . LEU A 1 91 ? -1.585 -7.628 -3.134 1.00 62.28 91 LEU A O 1
ATOM 720 N N . ALA A 1 92 ? -1.869 -8.520 -5.161 1.00 63.38 92 ALA A N 1
ATOM 721 C CA . ALA A 1 92 ? -2.219 -9.839 -4.638 1.00 63.38 92 ALA A CA 1
ATOM 722 C C . ALA A 1 92 ? -1.034 -10.520 -3.930 1.00 63.38 92 ALA A C 1
ATOM 724 O O . ALA A 1 92 ? -1.243 -11.259 -2.973 1.00 63.38 92 ALA A O 1
ATOM 725 N N . GLN A 1 93 ? 0.203 -10.279 -4.381 1.00 62.38 93 GLN A N 1
ATOM 726 C CA . GLN A 1 93 ? 1.409 -10.691 -3.660 1.00 62.38 93 GLN A CA 1
ATOM 727 C C . GLN A 1 93 ? 1.582 -9.862 -2.383 1.00 62.38 93 GLN A C 1
ATOM 729 O O . GLN A 1 93 ? 1.825 -10.433 -1.332 1.00 62.38 93 GLN A O 1
ATOM 734 N N . PHE A 1 94 ? 1.335 -8.556 -2.441 1.00 60.47 94 PHE A N 1
ATOM 735 C CA . PHE A 1 94 ? 1.383 -7.624 -1.314 1.00 60.47 94 PHE A CA 1
ATOM 736 C C . PHE A 1 94 ? 0.398 -7.997 -0.189 1.00 60.47 94 PHE A C 1
ATOM 738 O O . PHE A 1 94 ? 0.769 -8.023 0.977 1.00 60.47 94 PHE A O 1
ATOM 745 N N . THR A 1 95 ? -0.829 -8.406 -0.535 1.00 57.28 95 THR A N 1
ATOM 746 C CA . THR A 1 95 ? -1.826 -8.959 0.402 1.00 57.28 95 THR A CA 1
ATOM 747 C C . THR A 1 95 ? -1.436 -10.342 0.942 1.00 57.28 95 THR A C 1
ATOM 749 O O . THR A 1 95 ? -2.017 -10.805 1.916 1.00 57.28 95 THR A O 1
ATOM 752 N N . ARG A 1 96 ? -0.457 -11.030 0.340 1.00 55.72 96 ARG A N 1
ATOM 753 C CA . ARG A 1 96 ? 0.127 -12.265 0.892 1.00 55.72 96 ARG A CA 1
ATOM 754 C C . ARG A 1 96 ? 1.350 -12.005 1.780 1.00 55.72 96 ARG A C 1
ATOM 756 O O . ARG A 1 96 ? 1.666 -12.866 2.590 1.00 55.72 96 ARG A O 1
ATOM 763 N N . LEU A 1 97 ? 1.997 -10.839 1.681 1.00 59.03 97 LEU A N 1
ATOM 764 C CA . LEU A 1 97 ? 3.113 -10.412 2.549 1.00 59.03 97 LEU A CA 1
ATOM 765 C C . LEU A 1 97 ? 2.622 -9.817 3.886 1.00 59.03 97 LEU A C 1
ATOM 767 O O . LEU A 1 97 ? 3.236 -8.928 4.467 1.00 59.03 97 LEU A O 1
ATOM 771 N N . THR A 1 98 ? 1.464 -10.272 4.355 1.00 60.44 98 THR A N 1
ATOM 772 C CA . THR A 1 98 ? 0.573 -9.520 5.239 1.00 60.44 98 THR A CA 1
ATOM 773 C C . THR A 1 98 ? 0.907 -9.570 6.717 1.00 60.44 98 THR A C 1
ATOM 775 O O . THR A 1 98 ? 0.364 -8.748 7.434 1.00 60.44 98 THR A O 1
ATOM 778 N N . ALA A 1 99 ? 1.805 -10.430 7.201 1.00 68.94 99 ALA A N 1
ATOM 779 C CA . ALA A 1 99 ? 2.114 -10.448 8.634 1.00 68.94 99 ALA A CA 1
ATOM 780 C C . ALA A 1 99 ? 2.762 -9.127 9.095 1.00 68.94 99 ALA A C 1
ATOM 782 O O . ALA A 1 99 ? 2.199 -8.422 9.923 1.00 68.94 99 ALA A O 1
ATOM 783 N N . GLU 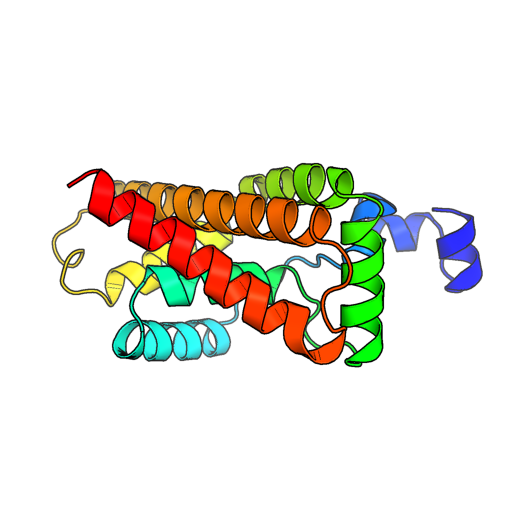A 1 100 ? 3.872 -8.723 8.474 1.00 74.81 100 GLU A N 1
ATOM 784 C CA . GLU A 1 100 ? 4.620 -7.524 8.887 1.00 74.81 100 GLU A CA 1
ATOM 785 C C . GLU A 1 100 ? 3.845 -6.222 8.665 1.00 74.81 100 GLU A C 1
ATOM 787 O O . GLU A 1 100 ? 3.906 -5.306 9.482 1.00 74.81 100 GLU A O 1
ATOM 792 N N . LEU A 1 101 ? 3.083 -6.132 7.571 1.00 77.81 101 LEU A N 1
ATOM 793 C CA . LEU A 1 101 ? 2.240 -4.966 7.304 1.00 77.81 101 LEU A CA 1
ATOM 794 C C . LEU A 1 101 ? 1.071 -4.886 8.280 1.00 77.81 101 LEU A C 1
ATOM 796 O O . LEU A 1 101 ? 0.737 -3.796 8.733 1.00 77.81 101 LEU A O 1
ATOM 800 N N . THR A 1 102 ? 0.468 -6.022 8.626 1.00 83.38 102 THR A N 1
ATOM 801 C CA . THR A 1 102 ? -0.601 -6.054 9.627 1.00 83.38 102 THR A CA 1
ATOM 802 C C . THR A 1 102 ? -0.042 -5.700 10.998 1.00 83.38 102 THR A C 1
ATOM 804 O O . THR A 1 102 ? -0.661 -4.908 11.698 1.00 83.38 102 THR A O 1
ATOM 807 N N . ASP A 1 103 ? 1.148 -6.180 11.360 1.00 84.25 103 ASP A N 1
ATOM 808 C CA . ASP A 1 103 ? 1.825 -5.807 12.607 1.00 84.25 103 ASP A CA 1
ATOM 809 C C . ASP A 1 103 ? 2.156 -4.307 12.650 1.00 84.25 103 ASP A C 1
ATOM 811 O O . ASP A 1 103 ? 1.908 -3.639 13.658 1.00 84.25 103 ASP A O 1
ATOM 815 N N . ALA A 1 104 ? 2.641 -3.739 11.541 1.00 84.75 104 ALA A N 1
ATOM 816 C CA . ALA A 1 104 ? 2.880 -2.303 11.425 1.00 84.75 104 ALA A CA 1
ATOM 817 C C . ALA A 1 104 ? 1.579 -1.503 11.586 1.00 84.75 104 ALA A C 1
ATOM 819 O O . ALA A 1 104 ? 1.531 -0.563 12.376 1.00 84.75 104 ALA A O 1
ATOM 820 N N . VAL A 1 105 ? 0.498 -1.894 10.902 1.00 87.94 105 VAL A N 1
ATOM 821 C CA . VAL A 1 105 ? -0.807 -1.228 11.031 1.00 87.94 105 VAL A CA 1
ATOM 822 C C . VAL A 1 105 ? -1.371 -1.395 12.443 1.00 87.94 105 VAL A C 1
ATOM 824 O O . VAL A 1 105 ? -1.876 -0.426 12.996 1.00 87.94 105 VAL A O 1
ATOM 827 N N . GLN A 1 106 ? -1.229 -2.558 13.083 1.00 88.50 106 GLN A N 1
ATOM 828 C CA . GLN A 1 106 ? -1.609 -2.749 14.488 1.00 88.50 106 GLN A CA 1
ATOM 829 C C . GLN A 1 106 ? -0.850 -1.793 15.417 1.00 88.50 106 GLN A C 1
ATOM 831 O O . GLN A 1 106 ? -1.446 -1.229 16.338 1.00 88.50 106 GLN A O 1
ATOM 836 N N . ALA A 1 107 ? 0.446 -1.576 15.174 1.00 86.94 107 ALA A N 1
ATOM 837 C CA . ALA A 1 107 ? 1.244 -0.615 15.929 1.00 86.94 107 ALA A CA 1
ATOM 838 C C . ALA A 1 107 ? 0.779 0.834 15.705 1.00 86.94 107 ALA A C 1
ATOM 840 O O . ALA A 1 107 ? 0.756 1.611 16.659 1.00 86.94 107 ALA A O 1
ATOM 841 N N . LEU A 1 108 ? 0.347 1.182 14.487 1.00 86.62 108 LEU A N 1
ATOM 842 C CA . LEU A 1 108 ? -0.275 2.479 14.199 1.00 86.62 108 LEU A CA 1
ATOM 843 C C . LEU A 1 108 ? -1.632 2.625 14.906 1.00 86.62 108 LEU A C 1
ATOM 845 O O . LEU A 1 108 ? -1.894 3.656 15.518 1.00 86.62 108 LEU A O 1
ATOM 849 N N . LEU A 1 109 ? -2.471 1.583 14.900 1.00 87.69 109 LEU A N 1
ATOM 850 C CA . LEU A 1 109 ? -3.761 1.586 15.601 1.00 87.69 109 LEU A CA 1
ATOM 851 C C . LEU A 1 109 ? -3.596 1.731 17.120 1.00 87.69 109 LEU A C 1
ATOM 853 O O . LEU A 1 109 ? -4.416 2.381 17.754 1.00 87.69 109 LEU A O 1
ATOM 857 N N . MET A 1 110 ? -2.514 1.210 17.713 1.00 84.38 110 MET A N 1
ATOM 858 C CA . MET A 1 110 ? -2.201 1.427 19.137 1.00 84.38 110 MET A CA 1
ATOM 859 C C . MET A 1 110 ? -1.961 2.895 19.514 1.00 84.38 110 MET A C 1
ATOM 861 O O . MET A 1 110 ? -1.914 3.213 20.702 1.00 84.38 110 MET A O 1
ATOM 865 N N . ARG A 1 111 ? -1.708 3.771 18.539 1.00 79.06 111 ARG A N 1
ATOM 866 C CA . ARG A 1 111 ? -1.523 5.211 18.763 1.00 79.06 111 ARG A CA 1
ATOM 867 C C . ARG A 1 111 ? -2.818 5.998 18.599 1.00 79.06 111 ARG A C 1
ATOM 869 O O . ARG A 1 111 ? -2.872 7.156 18.991 1.00 79.06 111 ARG A O 1
ATOM 876 N N . ASP A 1 112 ? -3.853 5.379 18.045 1.00 79.25 112 ASP A N 1
ATOM 877 C CA . ASP A 1 112 ? -5.134 6.018 17.806 1.00 79.25 112 ASP A CA 1
ATOM 878 C C . ASP A 1 112 ? -6.081 5.760 18.994 1.00 79.25 112 ASP A C 1
ATOM 880 O O . ASP A 1 112 ? -6.438 4.604 19.251 1.00 79.25 112 ASP A O 1
ATOM 884 N N . PRO A 1 113 ? -6.535 6.809 19.711 1.00 79.88 113 PRO A N 1
ATOM 885 C CA . PRO A 1 113 ? -7.407 6.659 20.879 1.00 79.88 113 PRO A CA 1
ATOM 886 C C . PRO A 1 113 ? -8.698 5.884 20.595 1.00 79.88 113 PRO A C 1
ATOM 888 O O . PRO A 1 113 ? -9.285 5.295 21.500 1.00 79.88 113 PRO A O 1
ATOM 891 N N . ARG A 1 114 ? -9.151 5.847 19.334 1.00 82.00 114 ARG A N 1
ATOM 892 C CA . ARG A 1 114 ? -10.363 5.118 18.930 1.00 82.00 114 ARG A CA 1
ATOM 893 C C . ARG A 1 114 ? -10.225 3.601 19.063 1.00 82.00 114 ARG A C 1
ATOM 895 O O . ARG A 1 114 ? -11.246 2.932 19.148 1.00 82.00 114 ARG A O 1
ATOM 902 N N . PHE A 1 115 ? -8.997 3.084 19.083 1.00 81.75 115 PHE A N 1
ATOM 903 C CA . PHE A 1 115 ? -8.683 1.652 19.153 1.00 81.75 115 PHE A CA 1
ATOM 904 C C . PHE A 1 115 ? -7.963 1.277 20.465 1.00 81.75 115 PHE A C 1
ATOM 906 O O . PHE A 1 115 ? -7.457 0.158 20.617 1.00 81.75 115 PHE A O 1
AT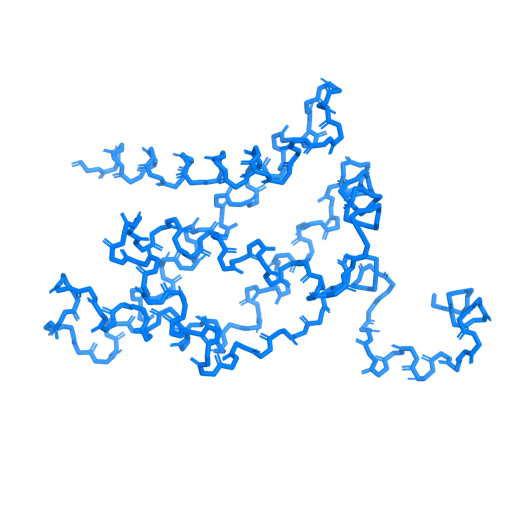OM 913 N N . GLU A 1 116 ? -7.893 2.206 21.427 1.00 75.12 116 GLU A N 1
ATOM 914 C CA . GLU A 1 116 ? -7.213 2.017 22.714 1.00 75.12 116 GLU A CA 1
ATOM 915 C C . GLU A 1 116 ? -7.834 0.867 23.524 1.00 75.12 116 GLU A C 1
ATOM 917 O O . GLU A 1 116 ? -7.113 0.063 24.117 1.00 75.12 116 GLU A O 1
ATOM 922 N N . THR A 1 117 ? -9.165 0.745 23.492 1.00 77.69 117 THR A N 1
ATOM 923 C CA . THR A 1 117 ? -9.930 -0.264 24.244 1.00 77.69 117 THR A CA 1
ATOM 924 C C . THR A 1 117 ? -10.038 -1.622 23.553 1.00 77.69 117 THR A C 1
ATOM 926 O O . THR A 1 117 ? -10.536 -2.567 24.167 1.00 77.69 117 THR A O 1
ATOM 929 N N . ASP A 1 118 ? -9.600 -1.735 22.298 1.00 80.12 118 ASP A N 1
ATOM 930 C CA . ASP A 1 118 ? -9.725 -2.972 21.529 1.00 80.12 118 ASP A CA 1
ATOM 931 C C . ASP A 1 118 ? -8.825 -4.064 22.111 1.00 80.12 118 ASP A C 1
ATOM 933 O O . ASP A 1 118 ? -7.633 -3.856 22.371 1.00 80.12 118 ASP A O 1
ATOM 937 N N . VAL A 1 119 ? -9.379 -5.267 22.269 1.00 82.50 119 VAL A N 1
ATOM 938 C CA . VAL A 1 119 ? -8.565 -6.453 22.552 1.00 82.50 119 VAL A CA 1
ATOM 939 C C . VAL A 1 119 ? -7.706 -6.795 21.332 1.00 82.50 119 VAL A C 1
ATOM 941 O O . VAL A 1 119 ? -8.039 -6.459 20.198 1.00 82.50 119 VAL A O 1
ATOM 944 N N . VAL A 1 120 ? -6.593 -7.502 21.551 1.00 78.38 120 VAL A N 1
ATOM 945 C CA . VAL A 1 120 ? -5.596 -7.803 20.501 1.00 78.38 120 VAL A CA 1
ATOM 946 C C . VAL A 1 120 ? -6.223 -8.414 19.240 1.00 78.38 120 VAL A C 1
ATOM 948 O O . VAL A 1 120 ? -5.860 -8.028 18.133 1.00 78.38 120 VAL A O 1
ATOM 951 N N . ALA A 1 121 ? -7.185 -9.329 19.396 1.00 78.06 121 ALA A N 1
ATOM 952 C CA . ALA A 1 121 ? -7.867 -9.965 18.268 1.00 78.06 121 ALA A CA 1
ATOM 953 C C . ALA A 1 121 ? -8.692 -8.968 17.430 1.00 78.06 121 ALA A C 1
ATOM 955 O O . ALA A 1 121 ? -8.629 -9.005 16.202 1.00 78.06 121 ALA A O 1
ATOM 956 N N . ASP A 1 122 ? -9.404 -8.050 18.085 1.00 85.94 122 ASP A N 1
ATOM 957 C CA . ASP A 1 122 ? -10.215 -7.028 17.414 1.00 85.94 122 ASP A CA 1
ATOM 958 C C . ASP A 1 122 ? -9.322 -6.003 16.710 1.00 85.94 122 ASP A C 1
ATOM 960 O O . ASP A 1 122 ? -9.611 -5.577 15.594 1.00 85.94 122 ASP A O 1
ATOM 964 N N . ARG A 1 123 ? -8.169 -5.676 17.306 1.00 85.88 123 ARG A N 1
ATOM 965 C CA . ARG A 1 123 ? -7.179 -4.793 16.682 1.00 85.88 123 ARG A CA 1
ATOM 966 C C . ARG A 1 123 ? -6.537 -5.416 15.446 1.00 85.88 123 ARG A C 1
ATOM 968 O O . ARG A 1 123 ? -6.350 -4.715 14.455 1.00 85.88 123 ARG A O 1
ATOM 975 N N . ALA A 1 124 ? -6.211 -6.707 15.485 1.00 85.81 124 ALA A N 1
ATOM 976 C CA . ALA A 1 124 ? -5.696 -7.423 14.320 1.00 85.81 124 ALA A CA 1
ATOM 977 C C . ALA A 1 124 ? -6.728 -7.432 13.181 1.00 85.81 124 ALA A C 1
ATOM 979 O O . ALA A 1 124 ? -6.398 -7.071 12.054 1.00 85.81 124 ALA A O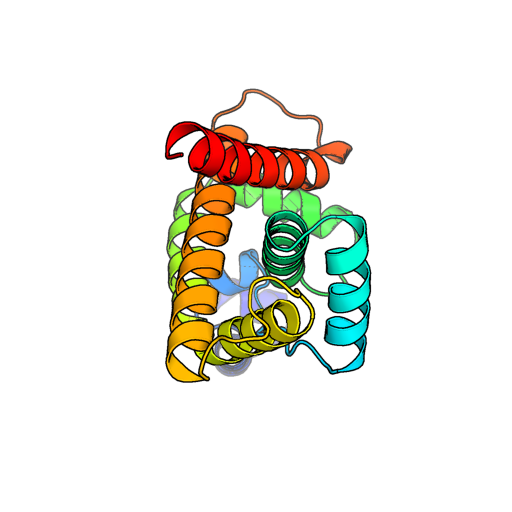 1
ATOM 980 N N . ALA A 1 125 ? -7.996 -7.721 13.491 1.00 88.31 125 ALA A N 1
ATOM 981 C CA . ALA A 1 125 ? -9.078 -7.652 12.511 1.00 88.31 125 ALA A CA 1
ATOM 982 C C . ALA A 1 125 ? -9.271 -6.228 11.950 1.00 88.31 125 ALA A C 1
ATOM 984 O O . ALA A 1 125 ? -9.443 -6.049 10.744 1.00 88.31 125 ALA A O 1
ATOM 985 N N . SER A 1 126 ? -9.195 -5.199 12.798 1.00 89.69 126 SER A N 1
ATOM 986 C CA . SER A 1 126 ? -9.235 -3.796 12.370 1.00 89.69 126 SER A CA 1
ATOM 987 C C . SER A 1 126 ? -8.063 -3.4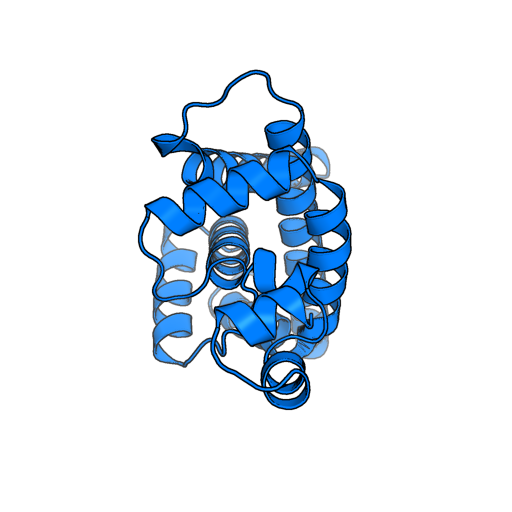41 11.455 1.00 89.69 126 SER A C 1
ATOM 989 O O . SER A 1 126 ? -8.262 -2.780 10.435 1.00 89.69 126 SER A O 1
ATOM 991 N N . ALA A 1 127 ? -6.852 -3.907 11.769 1.00 89.44 127 ALA A N 1
ATOM 992 C CA . ALA A 1 127 ? -5.675 -3.706 10.930 1.00 89.44 127 ALA A CA 1
ATOM 993 C C . ALA A 1 127 ? -5.840 -4.366 9.554 1.00 89.44 127 ALA A C 1
ATOM 995 O O . ALA A 1 127 ? -5.591 -3.714 8.539 1.00 89.44 127 ALA A O 1
ATOM 996 N N . ASP A 1 128 ? -6.344 -5.603 9.512 1.00 87.69 128 ASP A N 1
ATOM 997 C CA . ASP A 1 128 ? -6.651 -6.314 8.267 1.00 87.69 128 ASP A CA 1
ATOM 998 C C . ASP A 1 128 ? -7.664 -5.544 7.409 1.00 87.69 128 ASP A C 1
ATOM 1000 O O . ASP A 1 128 ? -7.475 -5.377 6.200 1.00 87.69 128 ASP A O 1
ATOM 1004 N N . LEU A 1 129 ? -8.731 -5.029 8.026 1.00 89.81 129 LEU A N 1
ATOM 1005 C CA . LEU A 1 129 ? -9.759 -4.250 7.332 1.00 89.81 129 LEU A CA 1
ATOM 1006 C C . LEU A 1 129 ? -9.213 -2.923 6.793 1.00 89.81 129 LEU A C 1
ATOM 1008 O O . LEU A 1 129 ? -9.490 -2.568 5.644 1.00 89.81 129 LEU A O 1
ATOM 1012 N N . VAL A 1 130 ? -8.413 -2.205 7.587 1.00 90.62 130 VAL A N 1
ATOM 1013 C CA . VAL A 1 130 ? -7.754 -0.960 7.163 1.00 90.62 130 VAL A CA 1
ATOM 1014 C C . VAL A 1 130 ? -6.814 -1.229 5.990 1.00 90.62 130 VAL A C 1
ATOM 1016 O O . VAL A 1 130 ? -6.850 -0.504 4.991 1.00 90.62 130 VAL A O 1
ATOM 1019 N N . LEU A 1 131 ? -6.016 -2.293 6.066 1.00 87.81 131 LEU A N 1
ATOM 1020 C CA . LEU A 1 131 ? -5.089 -2.679 5.009 1.00 87.81 131 LEU A CA 1
ATOM 1021 C C . LEU A 1 131 ? -5.831 -3.074 3.725 1.00 87.81 131 LEU A C 1
ATOM 1023 O O . LEU A 1 131 ? -5.449 -2.645 2.633 1.00 87.81 131 LEU A O 1
ATOM 1027 N N . ALA A 1 132 ? -6.922 -3.835 3.842 1.00 86.81 132 ALA A N 1
ATOM 1028 C CA . ALA A 1 132 ? -7.758 -4.227 2.711 1.00 86.81 132 ALA A CA 1
ATOM 1029 C C . ALA A 1 132 ? -8.417 -3.016 2.029 1.00 86.81 132 ALA A C 1
ATOM 1031 O O . ALA A 1 132 ? -8.413 -2.928 0.796 1.00 86.81 132 ALA A O 1
ATOM 1032 N N . LEU A 1 133 ? -8.939 -2.066 2.813 1.00 90.69 133 LEU A N 1
ATOM 1033 C CA . LEU A 1 133 ? -9.514 -0.818 2.309 1.00 90.69 133 LEU A CA 1
ATOM 1034 C C . LEU A 1 133 ? -8.464 0.008 1.558 1.00 90.69 133 LEU A C 1
ATOM 1036 O O . LEU A 1 133 ? -8.667 0.348 0.390 1.00 90.69 133 LEU A O 1
ATOM 1040 N N . CYS A 1 134 ? -7.332 0.295 2.202 1.00 90.88 134 CYS A N 1
ATOM 1041 C CA . CYS A 1 134 ? -6.285 1.139 1.629 1.00 90.88 134 CYS A CA 1
ATOM 1042 C C . CYS A 1 134 ? -5.652 0.483 0.392 1.00 90.88 134 CYS A C 1
ATOM 1044 O O . CYS A 1 134 ? -5.500 1.130 -0.643 1.00 90.88 134 CYS A O 1
ATOM 1046 N N . GLY A 1 135 ? -5.369 -0.824 0.440 1.00 85.25 135 GLY A N 1
ATOM 1047 C CA . GLY A 1 135 ? -4.862 -1.577 -0.711 1.00 85.25 135 GLY A CA 1
ATOM 1048 C C . GLY A 1 135 ? -5.855 -1.616 -1.877 1.00 85.25 135 GLY A C 1
ATOM 1049 O O . GLY A 1 135 ? -5.467 -1.480 -3.041 1.00 85.25 135 GLY A O 1
ATOM 1050 N N . GLY A 1 136 ? -7.152 -1.738 -1.581 1.00 86.81 136 GLY A N 1
ATOM 1051 C CA . GLY A 1 136 ? -8.221 -1.633 -2.573 1.00 86.81 136 GLY A CA 1
ATOM 1052 C C . GLY A 1 136 ? -8.298 -0.248 -3.223 1.00 86.81 136 GLY A C 1
ATOM 1053 O O . GLY A 1 136 ? -8.439 -0.160 -4.446 1.00 86.81 136 GLY A O 1
ATOM 1054 N N . ALA A 1 137 ? -8.155 0.815 -2.431 1.00 90.81 137 ALA A N 1
ATOM 1055 C CA . ALA A 1 137 ? -8.170 2.193 -2.907 1.00 90.81 137 ALA A CA 1
ATOM 1056 C C . ALA A 1 137 ? -6.954 2.515 -3.790 1.00 90.81 137 ALA A C 1
ATOM 1058 O O . ALA A 1 137 ? -7.116 3.064 -4.880 1.00 90.81 137 ALA A O 1
ATOM 1059 N N . VAL A 1 138 ? -5.755 2.076 -3.393 1.00 85.50 138 VAL A N 1
ATOM 1060 C CA . VAL A 1 138 ? -4.541 2.185 -4.216 1.00 85.50 138 VAL A CA 1
ATOM 1061 C C . VAL A 1 138 ? -4.711 1.449 -5.545 1.00 85.50 138 VAL A C 1
ATOM 1063 O O . VAL A 1 138 ? -4.416 2.002 -6.604 1.00 85.50 138 VAL A O 1
ATOM 1066 N N . ARG A 1 139 ? -5.261 0.227 -5.527 1.00 80.75 139 ARG A N 1
ATOM 1067 C CA . ARG A 1 139 ? -5.552 -0.536 -6.753 1.00 80.75 139 ARG A CA 1
ATOM 1068 C C . ARG A 1 139 ? -6.476 0.228 -7.700 1.00 80.75 139 ARG A C 1
ATOM 1070 O O . ARG A 1 139 ? -6.258 0.226 -8.911 1.00 80.75 139 ARG A O 1
ATOM 1077 N N . ALA A 1 140 ? -7.528 0.838 -7.158 1.00 86.31 140 ALA A N 1
ATOM 1078 C CA . ALA A 1 140 ? -8.479 1.620 -7.936 1.00 86.31 140 ALA A CA 1
ATOM 1079 C C . ALA A 1 140 ? -7.825 2.887 -8.513 1.00 86.31 140 ALA A C 1
ATOM 1081 O O . ALA A 1 140 ? -7.952 3.124 -9.713 1.00 86.31 140 ALA A O 1
ATOM 1082 N N . ALA A 1 141 ? -7.045 3.618 -7.711 1.00 86.75 141 ALA A N 1
ATOM 1083 C CA . ALA A 1 141 ? -6.305 4.798 -8.154 1.00 86.75 141 ALA A CA 1
ATOM 1084 C C . ALA A 1 141 ? -5.316 4.475 -9.286 1.00 86.75 141 ALA A C 1
ATOM 1086 O O . ALA A 1 141 ? -5.302 5.165 -10.302 1.00 86.75 141 ALA A O 1
ATOM 1087 N N . VAL A 1 142 ? -4.549 3.383 -9.170 1.00 79.00 142 VAL A N 1
ATOM 1088 C CA . VAL A 1 142 ? -3.637 2.934 -10.239 1.00 79.00 142 VAL A CA 1
ATOM 1089 C C . VAL A 1 142 ? -4.405 2.614 -11.519 1.00 79.00 142 VAL A C 1
ATOM 1091 O O . VAL A 1 142 ? -3.950 2.950 -12.609 1.00 79.00 142 VAL A O 1
ATOM 1094 N N . LYS A 1 143 ? -5.566 1.957 -11.413 1.00 80.44 143 LYS A N 1
ATOM 1095 C CA . LYS A 1 143 ? -6.379 1.597 -12.581 1.00 80.44 143 LYS A CA 1
ATOM 1096 C C . LYS A 1 143 ? -6.930 2.833 -13.295 1.00 80.44 143 LYS A C 1
ATOM 1098 O O . LYS A 1 143 ? -6.924 2.863 -14.522 1.00 80.44 143 LYS A O 1
ATOM 1103 N N . GLU A 1 144 ? -7.397 3.830 -12.545 1.00 84.94 144 GLU A N 1
ATOM 1104 C CA . GLU A 1 144 ? -7.849 5.111 -13.102 1.00 84.94 144 GLU A CA 1
ATOM 1105 C C . GLU A 1 144 ? -6.697 5.862 -13.768 1.00 84.94 144 GLU A C 1
ATOM 1107 O O . GLU A 1 144 ? -6.813 6.277 -14.918 1.00 84.94 144 GLU A O 1
ATOM 1112 N N . TRP A 1 145 ? -5.562 5.958 -13.077 1.00 80.00 145 TRP A N 1
ATOM 1113 C CA . TRP A 1 145 ? -4.349 6.578 -13.596 1.00 80.00 145 TRP A CA 1
ATOM 1114 C C . TRP A 1 145 ? -3.857 5.895 -14.881 1.00 80.00 145 TRP A C 1
ATOM 1116 O O . TRP A 1 145 ? -3.515 6.565 -15.853 1.00 80.00 145 TRP A O 1
ATOM 1126 N N . ALA A 1 146 ? -3.904 4.561 -14.935 1.00 75.12 146 ALA A N 1
ATOM 1127 C CA . ALA A 1 146 ? -3.527 3.796 -16.119 1.00 75.12 146 ALA A CA 1
ATOM 1128 C C . ALA A 1 146 ? -4.451 4.035 -17.325 1.00 75.12 146 ALA A C 1
ATOM 1130 O O . ALA A 1 146 ? -4.011 3.936 -18.470 1.00 75.12 146 ALA A O 1
ATOM 1131 N N . ALA A 1 147 ? -5.726 4.340 -17.071 1.00 78.50 147 ALA A N 1
ATOM 1132 C CA . ALA A 1 147 ? -6.721 4.621 -18.100 1.00 78.50 147 ALA A CA 1
ATOM 1133 C C . ALA A 1 147 ? -6.727 6.091 -18.561 1.00 78.50 147 ALA A C 1
ATOM 1135 O O . ALA A 1 147 ? -7.342 6.399 -19.584 1.00 78.50 147 ALA A O 1
ATOM 1136 N N . ALA A 1 148 ? -6.068 6.996 -17.830 1.00 76.50 148 ALA A N 1
ATOM 1137 C CA . ALA A 1 148 ? -6.061 8.420 -18.135 1.00 76.50 148 ALA A CA 1
ATOM 1138 C C . ALA A 1 148 ? -5.169 8.747 -19.358 1.00 76.50 148 ALA A C 1
ATOM 1140 O O . ALA A 1 148 ? -4.036 8.259 -19.452 1.00 76.50 148 ALA A O 1
ATOM 1141 N N . PRO A 1 149 ? -5.644 9.578 -20.306 1.00 62.00 149 PRO A N 1
ATOM 1142 C CA . PRO A 1 149 ? -4.809 10.095 -21.385 1.00 62.00 149 PRO A CA 1
ATOM 1143 C C . PRO A 1 149 ? -3.828 11.153 -20.843 1.00 62.00 149 PRO A C 1
ATOM 1145 O O . PRO A 1 149 ? -4.258 12.158 -20.294 1.00 62.00 149 PRO A O 1
ATOM 1148 N N . GLU A 1 150 ? -2.523 10.885 -20.992 1.00 63.81 150 GLU A N 1
ATOM 1149 C CA . GLU A 1 150 ? -1.362 11.741 -20.659 1.00 63.81 150 GLU A CA 1
ATOM 1150 C C . GLU A 1 150 ? -1.432 12.516 -19.323 1.00 63.81 150 GLU A C 1
ATOM 1152 O O . GLU A 1 150 ? -1.765 13.698 -19.288 1.00 63.81 150 GLU A O 1
ATOM 1157 N N . SER A 1 151 ? -1.008 11.880 -18.220 1.00 55.47 151 SER A N 1
ATOM 1158 C CA . SER A 1 151 ? -0.635 12.610 -16.991 1.00 55.47 151 SER A CA 1
ATOM 1159 C C . SER A 1 151 ? 0.812 13.128 -17.090 1.00 55.47 151 SER A C 1
ATOM 1161 O O . SER A 1 151 ? 1.678 12.407 -17.604 1.00 55.47 151 SER A O 1
ATOM 1163 N N . PRO A 1 152 ? 1.120 14.331 -16.571 1.00 52.56 152 PRO A N 1
ATOM 1164 C CA . PRO A 1 152 ? 2.491 14.820 -16.448 1.00 52.56 152 PRO A CA 1
ATOM 1165 C C . PRO A 1 152 ? 3.359 13.825 -15.659 1.00 52.56 152 PRO A C 1
ATOM 1167 O O . PRO A 1 152 ? 2.963 13.344 -14.598 1.00 52.56 152 PRO A O 1
ATOM 1170 N N . ARG A 1 153 ? 4.554 13.504 -16.175 1.00 53.81 153 ARG A N 1
ATOM 1171 C CA . ARG A 1 153 ? 5.447 12.487 -15.578 1.00 53.81 153 ARG A CA 1
ATOM 1172 C C . ARG A 1 153 ? 5.843 12.817 -14.130 1.00 53.81 153 ARG A C 1
ATOM 1174 O O . ARG A 1 153 ? 5.898 11.912 -13.300 1.00 53.81 153 ARG A O 1
ATOM 1181 N N . ASP A 1 154 ? 6.003 14.105 -13.833 1.00 52.50 154 ASP A N 1
ATOM 1182 C CA . ASP A 1 154 ? 6.568 14.629 -12.581 1.00 52.50 154 ASP A CA 1
ATOM 1183 C C . ASP A 1 154 ? 5.587 14.659 -11.382 1.00 52.50 154 ASP A C 1
ATOM 1185 O O . ASP A 1 154 ? 6.015 14.773 -10.237 1.00 52.50 154 ASP A O 1
ATOM 1189 N N . SER A 1 155 ? 4.268 14.530 -11.598 1.00 57.56 155 SER A N 1
ATOM 1190 C CA . SER A 1 155 ? 3.244 14.617 -10.530 1.00 57.56 155 SER A CA 1
ATOM 1191 C C . SER A 1 155 ? 2.537 13.293 -10.211 1.00 57.56 155 SER A C 1
ATOM 1193 O O . SER A 1 155 ? 1.718 13.219 -9.292 1.00 57.56 155 SER A O 1
ATOM 1195 N N . SER A 1 156 ? 2.884 12.224 -10.926 1.00 69.06 156 SER A N 1
ATOM 1196 C CA . SER A 1 156 ? 2.132 10.963 -10.957 1.00 69.06 156 SER A CA 1
ATOM 1197 C C . SER A 1 156 ? 2.005 10.242 -9.605 1.00 69.06 156 SER A C 1
ATOM 1199 O O . SER A 1 156 ? 0.947 9.695 -9.304 1.00 69.06 156 SER A O 1
ATOM 1201 N N . THR A 1 157 ? 3.042 10.258 -8.757 1.00 73.19 157 THR A N 1
ATOM 1202 C CA . THR A 1 157 ? 3.004 9.552 -7.457 1.00 73.19 157 THR A CA 1
ATOM 1203 C C . THR A 1 157 ? 2.131 10.277 -6.436 1.00 73.19 157 THR A C 1
ATOM 1205 O O . THR A 1 157 ? 1.254 9.660 -5.839 1.00 73.19 157 THR A O 1
ATOM 1208 N N . HIS A 1 158 ? 2.321 11.590 -6.274 1.00 78.31 158 HIS A N 1
ATOM 1209 C CA . HIS A 1 158 ? 1.497 12.395 -5.368 1.00 78.31 158 HIS A CA 1
ATOM 1210 C C . HIS A 1 158 ? 0.032 12.446 -5.821 1.00 78.31 158 HIS A C 1
ATOM 1212 O O . HIS A 1 158 ? -0.875 12.465 -4.992 1.00 78.31 158 HIS A O 1
ATOM 1218 N N . GLU A 1 159 ? -0.223 12.438 -7.133 1.00 82.19 159 GLU A N 1
ATOM 1219 C CA . GLU A 1 159 ? -1.574 12.315 -7.689 1.00 82.19 159 GLU A CA 1
ATOM 1220 C C . GLU A 1 159 ? -2.225 10.978 -7.338 1.00 82.19 159 GLU A C 1
ATOM 1222 O O . GLU A 1 159 ? -3.380 10.958 -6.910 1.00 82.19 159 GLU A O 1
ATOM 1227 N N . LEU A 1 160 ? -1.486 9.878 -7.489 1.00 82.56 160 LEU A N 1
ATOM 1228 C CA . LEU A 1 160 ? -1.954 8.532 -7.172 1.00 82.56 160 LEU A CA 1
ATOM 1229 C C . LEU A 1 160 ? -2.241 8.378 -5.678 1.00 82.56 160 LEU A C 1
ATOM 1231 O O . LEU A 1 160 ? -3.303 7.877 -5.317 1.00 82.56 160 LEU A O 1
ATOM 1235 N N . GLU A 1 161 ? -1.334 8.849 -4.822 1.00 87.19 161 GLU A N 1
ATOM 1236 C CA . GLU A 1 161 ? -1.496 8.863 -3.366 1.00 87.19 161 GLU A CA 1
ATOM 1237 C C . GLU A 1 161 ? -2.735 9.656 -2.954 1.00 87.19 161 GLU A C 1
ATOM 1239 O O . GLU A 1 161 ? -3.649 9.102 -2.341 1.00 87.19 161 GLU A O 1
ATOM 1244 N N . ARG A 1 162 ? -2.836 10.916 -3.395 1.00 90.69 162 ARG A N 1
ATOM 1245 C CA . ARG A 1 162 ? -4.000 11.769 -3.131 1.00 90.69 162 ARG A CA 1
ATOM 1246 C C . ARG A 1 162 ? -5.297 11.120 -3.610 1.00 90.69 162 ARG A C 1
ATOM 1248 O O . ARG A 1 162 ? -6.318 11.197 -2.929 1.00 90.69 162 ARG A O 1
ATOM 1255 N N . ARG A 1 163 ? -5.276 10.478 -4.782 1.00 92.38 163 ARG A N 1
ATOM 1256 C CA . ARG A 1 163 ? -6.460 9.815 -5.334 1.00 92.38 163 ARG A CA 1
ATOM 1257 C C . ARG A 1 163 ? -6.854 8.578 -4.531 1.00 92.38 163 ARG A C 1
ATOM 1259 O O . ARG A 1 163 ? -8.042 8.383 -4.295 1.00 92.38 163 ARG A O 1
ATOM 1266 N N . ALA A 1 164 ? -5.892 7.769 -4.098 1.00 91.81 164 ALA A N 1
ATOM 1267 C CA . ALA A 1 164 ? -6.145 6.605 -3.256 1.00 91.81 164 ALA A CA 1
ATOM 1268 C C . ALA A 1 164 ? -6.729 7.010 -1.892 1.00 91.81 164 ALA A C 1
ATOM 1270 O O . ALA A 1 164 ? -7.711 6.412 -1.458 1.00 91.81 164 ALA A O 1
ATOM 1271 N N . ILE A 1 165 ? -6.195 8.063 -1.264 1.00 94.62 165 ILE A N 1
ATOM 1272 C CA . ILE A 1 165 ? -6.734 8.617 -0.011 1.00 94.62 165 ILE A CA 1
ATOM 1273 C C . ILE A 1 165 ? -8.190 9.049 -0.207 1.00 94.62 165 ILE A C 1
ATOM 1275 O O . ILE A 1 165 ? -9.063 8.609 0.538 1.00 94.62 165 ILE A O 1
ATOM 1279 N N . ALA A 1 166 ? -8.471 9.838 -1.251 1.00 95.25 166 ALA A N 1
ATOM 1280 C CA . ALA A 1 166 ? -9.828 10.291 -1.551 1.00 95.25 166 ALA A CA 1
ATOM 1281 C C . ALA A 1 166 ? -10.799 9.115 -1.758 1.00 95.25 166 ALA A C 1
ATOM 1283 O O . ALA A 1 166 ? -11.884 9.105 -1.193 1.00 95.25 166 ALA A O 1
ATOM 1284 N N . LEU A 1 167 ? -10.397 8.082 -2.508 1.00 95.38 167 LEU A N 1
ATOM 1285 C CA . LEU A 1 167 ? -11.231 6.897 -2.738 1.00 95.38 167 LEU A CA 1
ATOM 1286 C C . LEU A 1 167 ? -11.570 6.142 -1.444 1.00 95.38 167 LEU A C 1
ATOM 1288 O O . LEU A 1 167 ? -12.701 5.677 -1.295 1.00 95.38 167 LEU A O 1
ATOM 1292 N N . ALA A 1 168 ? -10.611 6.000 -0.526 1.00 94.56 168 ALA A N 1
ATOM 1293 C CA . ALA A 1 168 ? -10.833 5.328 0.752 1.00 94.56 168 ALA A CA 1
ATOM 1294 C C . ALA A 1 168 ? -11.745 6.150 1.677 1.00 94.56 168 ALA A C 1
ATOM 1296 O O . ALA A 1 168 ? -12.701 5.607 2.236 1.00 94.56 168 ALA A O 1
ATOM 1297 N N . THR A 1 169 ? -11.478 7.452 1.809 1.00 93.94 169 THR A N 1
ATOM 1298 C CA . THR A 1 169 ? -12.247 8.354 2.677 1.00 93.94 169 THR A CA 1
ATOM 1299 C C . THR A 1 169 ? -13.676 8.543 2.169 1.00 93.94 169 THR A C 1
ATOM 1301 O O . THR A 1 169 ? -14.615 8.322 2.933 1.00 93.94 169 THR A O 1
ATOM 1304 N N . ASP A 1 170 ? -13.865 8.820 0.873 1.00 93.88 170 ASP A N 1
ATOM 1305 C CA . ASP A 1 170 ? -15.193 8.985 0.262 1.00 93.88 170 ASP A CA 1
ATOM 1306 C C . ASP A 1 170 ? -16.055 7.726 0.433 1.00 93.88 170 ASP A C 1
ATOM 1308 O O . ASP A 1 170 ? -17.268 7.809 0.639 1.00 93.88 170 ASP A O 1
ATOM 1312 N N . LEU A 1 171 ? -15.448 6.536 0.322 1.00 93.00 171 LEU A N 1
ATOM 1313 C CA . LEU A 1 171 ? -16.163 5.275 0.503 1.00 93.00 171 LEU A CA 1
ATOM 1314 C C . LEU A 1 171 ? -16.641 5.112 1.948 1.00 93.00 171 LEU A C 1
ATOM 1316 O O . LEU A 1 171 ? -17.789 4.728 2.161 1.00 93.00 171 LEU A O 1
ATOM 1320 N N . LEU A 1 172 ? -15.791 5.415 2.931 1.00 90.00 172 LEU A N 1
ATOM 1321 C CA . LEU A 1 172 ? -16.175 5.347 4.341 1.00 90.00 172 LEU A CA 1
ATOM 1322 C C . LEU A 1 172 ? -17.266 6.357 4.692 1.00 90.00 172 LEU A C 1
ATOM 1324 O O . LEU A 1 172 ? -18.170 6.018 5.448 1.00 90.00 172 LEU A O 1
ATOM 1328 N N . GLU A 1 173 ? -17.206 7.572 4.149 1.00 91.31 173 GLU A N 1
ATOM 1329 C CA . GLU A 1 173 ? -18.240 8.587 4.370 1.00 91.31 173 GLU A CA 1
ATOM 1330 C C . GLU A 1 173 ? -19.590 8.173 3.783 1.00 91.31 173 GLU A C 1
ATOM 1332 O O . GLU A 1 173 ? -20.616 8.367 4.422 1.00 91.31 173 GLU A O 1
ATOM 1337 N N . ARG A 1 174 ? -19.604 7.550 2.599 1.00 91.44 174 ARG A N 1
ATOM 1338 C CA . ARG A 1 174 ? -20.842 7.081 1.949 1.00 91.44 174 ARG A CA 1
ATOM 1339 C C . ARG A 1 174 ? -21.487 5.870 2.623 1.00 91.44 174 ARG A C 1
ATOM 1341 O O . ARG A 1 174 ? -22.650 5.589 2.345 1.00 91.44 174 ARG A O 1
ATOM 1348 N N . LEU A 1 175 ? -20.725 5.115 3.412 1.00 88.62 175 LEU A N 1
ATOM 1349 C CA . LEU A 1 175 ? -21.194 3.914 4.112 1.00 88.62 175 LEU A CA 1
ATOM 1350 C C . LEU A 1 175 ? -21.638 4.186 5.560 1.00 88.62 175 LEU A C 1
ATOM 1352 O O . LEU A 1 175 ? -22.114 3.259 6.215 1.00 88.62 175 LEU A O 1
ATOM 1356 N N . ARG A 1 176 ? -21.461 5.415 6.058 1.00 80.06 176 ARG A N 1
ATOM 1357 C CA . ARG A 1 176 ? -21.935 5.882 7.370 1.00 80.06 176 ARG A CA 1
ATOM 1358 C C . ARG A 1 176 ? -23.348 6.448 7.277 1.00 80.06 176 ARG A C 1
ATOM 1360 O O . ARG A 1 176 ? -24.082 6.277 8.274 1.00 80.06 176 ARG A O 1
#

Foldseek 3Di:
DVVVCVVVVHDPVVVCVQPVDPLCVLLPQDPPQCPPVNLVVLLVVCVVPNLLLSLLVVVLCNSDDPDDDLVSVLVSLVVCLVPVVSLVVVLVVVLVSVPSQLVSSLVSLCSPPVCVPPDPVVSSVVSNVSNVLLSVLLSVLSVVLSPDDDDDSVCNSVSSSVRSSCSSVVVVVVVD

Sequence (176 aa):
MDAISELADVSPRTFFNYFETKDAAIIGLRYVEIGAEGLAAQCERVEENGIIETVVHLLIAVMGPPYTRATMREDRLEILRRHPHLMSAQLAQFTRLTAELTDAVQALLMRDPRFETDVVADRAASADLVLALCGGAVRAAVKEWAAAPESPRDSSTHELERRAIALATDLLERLR